Protein AF-A0A5C6U410-F1 (afdb_monomer_lite)

pLDDT: mean 84.94, std 15.58, range [37.0, 98.38]

Structure (mmCIF, N/CA/C/O backbone):
data_AF-A0A5C6U410-F1
#
_entry.id   AF-A0A5C6U410-F1
#
loop_
_atom_site.group_PDB
_atom_site.id
_atom_site.type_symbol
_atom_site.label_atom_id
_atom_site.label_alt_id
_atom_site.label_comp_id
_atom_site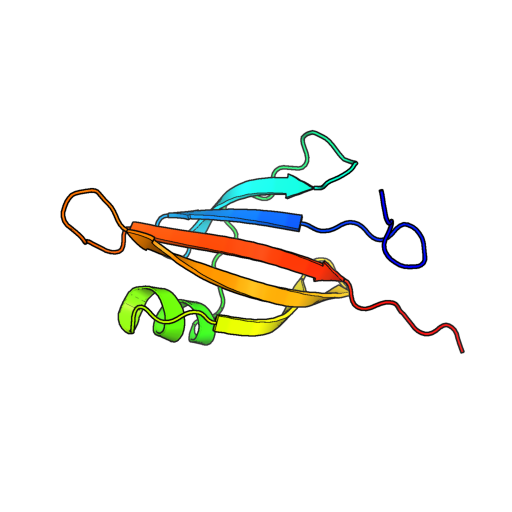.label_asym_id
_atom_site.label_entity_id
_atom_site.label_seq_id
_atom_site.pdbx_PDB_ins_code
_atom_site.Cartn_x
_atom_site.Cartn_y
_atom_site.Cartn_z
_atom_site.occupancy
_atom_site.B_iso_or_equiv
_atom_site.auth_seq_id
_atom_site.auth_comp_id
_atom_site.auth_asym_id
_atom_site.auth_atom_id
_atom_site.pdbx_PDB_model_num
ATOM 1 N N . MET A 1 1 ? 3.317 20.126 -15.548 1.00 43.59 1 MET A N 1
ATOM 2 C CA . MET A 1 1 ? 2.872 18.741 -15.801 1.00 43.59 1 MET A CA 1
ATOM 3 C C . MET A 1 1 ? 4.116 17.962 -16.207 1.00 43.59 1 MET A C 1
ATOM 5 O O . MET A 1 1 ? 4.576 18.135 -17.324 1.00 43.59 1 MET A O 1
ATOM 9 N N . GLY A 1 2 ? 4.763 17.278 -15.262 1.00 51.03 2 GLY A N 1
ATOM 10 C CA . GLY A 1 2 ? 5.983 16.510 -15.530 1.00 51.03 2 GLY A CA 1
ATOM 11 C C . GLY A 1 2 ? 5.615 15.060 -15.816 1.00 51.03 2 GLY A C 1
ATOM 12 O O . GLY A 1 2 ? 4.800 14.498 -15.090 1.00 51.03 2 GLY A O 1
ATOM 13 N N . SER A 1 3 ? 6.167 14.481 -16.878 1.00 57.25 3 SER A N 1
ATOM 14 C CA . SER A 1 3 ? 6.151 13.035 -17.096 1.00 57.25 3 SER A CA 1
ATOM 15 C C . SER A 1 3 ? 7.426 12.437 -16.517 1.00 57.25 3 SER A C 1
ATOM 17 O O . SER A 1 3 ? 8.484 13.066 -16.574 1.00 57.25 3 SER A O 1
ATOM 19 N N . LEU A 1 4 ? 7.340 11.217 -15.996 1.00 63.66 4 LEU A N 1
ATOM 20 C CA . LEU A 1 4 ? 8.538 10.437 -15.703 1.00 63.66 4 LEU A CA 1
ATOM 21 C C . LEU A 1 4 ? 9.316 10.181 -17.013 1.00 63.66 4 LEU A C 1
ATOM 23 O O . LEU A 1 4 ? 8.731 10.298 -18.102 1.00 63.66 4 LEU A O 1
ATOM 27 N N . PRO A 1 5 ? 10.619 9.849 -16.928 1.00 66.44 5 PRO A N 1
ATOM 28 C CA . PRO A 1 5 ? 11.407 9.435 -18.087 1.00 66.44 5 PRO A CA 1
ATOM 29 C C . PRO A 1 5 ? 10.674 8.367 -18.909 1.00 66.44 5 PRO A C 1
ATOM 31 O O . PRO A 1 5 ? 9.914 7.571 -18.361 1.00 66.44 5 PRO A O 1
ATOM 34 N N . ASP A 1 6 ? 10.861 8.379 -20.227 1.00 68.44 6 ASP A N 1
ATOM 35 C CA . ASP A 1 6 ? 10.276 7.401 -21.158 1.00 68.44 6 ASP A CA 1
ATOM 36 C C . ASP A 1 6 ? 8.740 7.308 -21.143 1.00 68.44 6 ASP A C 1
ATOM 38 O O . ASP A 1 6 ? 8.164 6.283 -21.496 1.00 68.44 6 ASP A O 1
ATOM 42 N N . GLN A 1 7 ? 8.053 8.385 -20.742 1.00 67.06 7 GLN A N 1
ATOM 43 C CA . GLN A 1 7 ? 6.598 8.397 -20.533 1.00 67.06 7 GLN A CA 1
ATOM 44 C C . GLN A 1 7 ? 6.114 7.390 -19.479 1.00 67.06 7 GLN A C 1
ATOM 46 O O . GLN A 1 7 ? 4.946 6.997 -19.504 1.00 67.06 7 GLN A O 1
ATOM 51 N N . ALA A 1 8 ? 6.980 6.994 -18.544 1.00 72.50 8 ALA A N 1
ATOM 52 C CA . ALA A 1 8 ? 6.597 6.126 -17.444 1.00 72.50 8 ALA A CA 1
ATOM 53 C C . ALA A 1 8 ? 5.384 6.683 -16.673 1.00 72.50 8 ALA A C 1
ATOM 55 O O . ALA A 1 8 ? 5.239 7.891 -16.459 1.00 72.50 8 ALA A O 1
ATOM 56 N N . GLU A 1 9 ? 4.506 5.778 -16.242 1.00 77.62 9 GLU A N 1
ATOM 57 C CA . GLU A 1 9 ? 3.272 6.116 -15.537 1.00 77.62 9 GLU A CA 1
ATOM 58 C C . GLU A 1 9 ? 3.341 5.674 -14.080 1.00 77.62 9 GLU A C 1
ATOM 60 O O . GLU A 1 9 ? 3.741 4.551 -13.774 1.00 77.62 9 GLU A O 1
ATOM 65 N N . GLY A 1 10 ? 2.898 6.553 -13.180 1.00 84.56 10 GLY A N 1
ATOM 66 C CA . GLY A 1 10 ? 2.617 6.166 -11.805 1.00 84.56 10 GLY A CA 1
ATOM 67 C C . GLY A 1 10 ? 1.351 5.312 -11.715 1.00 84.56 10 GLY A C 1
ATOM 68 O O . GLY A 1 10 ? 0.406 5.486 -12.492 1.00 84.56 10 GLY A O 1
ATOM 69 N N . THR A 1 11 ? 1.328 4.414 -10.736 1.00 88.00 11 THR A N 1
ATOM 70 C CA . THR A 1 11 ? 0.153 3.624 -10.355 1.00 88.00 11 THR A CA 1
ATOM 71 C C . THR A 1 11 ? -0.241 3.971 -8.928 1.00 88.00 11 THR A C 1
ATOM 73 O O . THR A 1 11 ? 0.621 4.167 -8.074 1.00 88.00 11 THR A O 1
ATOM 76 N N . THR A 1 12 ? -1.542 4.038 -8.666 1.00 91.06 12 THR A N 1
ATOM 77 C CA . THR A 1 12 ? -2.088 4.143 -7.313 1.00 91.06 12 THR A CA 1
ATOM 78 C C . THR A 1 12 ? -3.081 3.025 -7.055 1.00 91.06 12 THR A C 1
ATOM 80 O O . THR A 1 12 ? -3.757 2.565 -7.980 1.00 91.06 12 THR A O 1
ATOM 83 N N . ALA A 1 13 ? -3.186 2.593 -5.801 1.00 92.31 13 ALA A N 1
ATOM 84 C CA . ALA A 1 13 ? -4.189 1.621 -5.390 1.00 92.31 13 ALA A CA 1
ATOM 85 C C . ALA A 1 13 ? -4.756 1.923 -4.002 1.00 92.31 13 ALA A C 1
ATOM 87 O O . ALA A 1 13 ? -4.097 2.521 -3.153 1.00 92.31 13 ALA A O 1
ATOM 88 N N . ILE A 1 14 ? -5.992 1.482 -3.790 1.00 93.31 14 ILE A N 1
ATOM 89 C CA . ILE A 1 14 ? -6.630 1.397 -2.480 1.00 93.31 14 ILE A CA 1
ATOM 90 C C . ILE A 1 14 ? -6.724 -0.081 -2.127 1.00 93.31 14 ILE A C 1
ATOM 92 O O . ILE A 1 14 ? -7.193 -0.883 -2.943 1.00 93.31 14 ILE A O 1
ATOM 96 N N . HIS A 1 15 ? -6.317 -0.419 -0.910 1.00 95.31 15 HIS A N 1
ATOM 97 C CA . HIS A 1 15 ? -6.429 -1.756 -0.346 1.00 95.31 15 HIS A CA 1
ATOM 98 C C . HIS A 1 15 ? -7.405 -1.756 0.832 1.00 95.31 15 HIS A C 1
ATOM 100 O O . HIS A 1 15 ? -7.425 -0.806 1.617 1.00 95.31 15 HIS A O 1
ATOM 106 N N . VAL A 1 16 ? -8.191 -2.827 0.958 1.00 95.94 16 VAL A N 1
ATOM 107 C CA . VAL A 1 16 ? -8.946 -3.169 2.173 1.00 95.94 16 VAL A CA 1
ATOM 108 C C . VAL A 1 16 ? -8.228 -4.347 2.813 1.00 95.94 16 VAL A C 1
ATOM 110 O O . VAL A 1 16 ? -8.042 -5.381 2.175 1.00 95.94 16 VAL A O 1
ATOM 113 N N . GLY A 1 17 ? -7.771 -4.167 4.051 1.00 94.94 17 GLY A N 1
ATOM 114 C CA . GLY A 1 17 ? -6.727 -5.020 4.609 1.00 94.94 17 GLY A CA 1
ATOM 115 C C . GLY A 1 17 ? -5.478 -4.984 3.725 1.00 94.94 17 GLY A C 1
ATOM 116 O O . GLY A 1 17 ? -4.974 -3.911 3.391 1.00 94.94 17 GLY A O 1
ATOM 117 N N . ASP A 1 18 ? -5.001 -6.161 3.339 1.00 94.06 18 ASP A N 1
ATOM 118 C CA . ASP A 1 18 ? -3.836 -6.381 2.478 1.00 94.06 18 ASP A CA 1
ATOM 119 C C . ASP A 1 18 ? -4.179 -6.429 0.977 1.00 94.06 18 ASP A C 1
ATOM 121 O O . ASP A 1 18 ? -3.286 -6.434 0.130 1.00 94.06 18 ASP A O 1
ATOM 125 N N . THR A 1 19 ? -5.466 -6.423 0.628 1.00 94.69 19 THR A N 1
ATOM 126 C CA . THR A 1 19 ? -5.940 -6.761 -0.715 1.00 94.69 19 THR A CA 1
ATOM 127 C C . THR A 1 19 ? -6.390 -5.523 -1.484 1.00 94.69 19 THR A C 1
ATOM 129 O O . THR A 1 19 ? -7.203 -4.734 -0.997 1.00 94.69 19 THR A O 1
ATOM 132 N N . SER A 1 20 ? -5.906 -5.354 -2.718 1.00 91.94 20 SER A N 1
ATOM 133 C CA . SER A 1 20 ? -6.292 -4.231 -3.575 1.00 91.94 20 SER A CA 1
ATOM 134 C C . SER A 1 20 ? -7.755 -4.337 -4.020 1.00 91.94 20 SER A C 1
ATOM 136 O O . SER A 1 20 ? -8.207 -5.365 -4.527 1.00 91.94 20 SER A O 1
ATOM 138 N N . VAL A 1 21 ? -8.514 -3.252 -3.864 1.00 90.81 21 VAL A N 1
ATOM 139 C CA . VAL A 1 21 ? -9.929 -3.174 -4.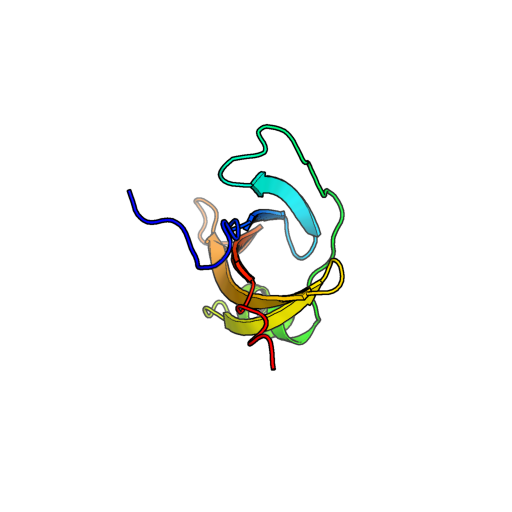281 1.00 90.81 21 VAL A CA 1
ATOM 140 C C . VAL A 1 21 ? -10.143 -2.227 -5.458 1.00 90.81 21 VAL A C 1
ATOM 142 O O . VAL A 1 21 ? -11.126 -2.348 -6.188 1.00 90.81 21 VAL A O 1
ATOM 145 N N . ALA A 1 22 ? -9.216 -1.294 -5.672 1.00 85.81 22 ALA A N 1
ATOM 146 C CA . ALA A 1 22 ? -9.224 -0.390 -6.810 1.00 85.81 22 ALA A CA 1
ATOM 147 C C . ALA A 1 22 ? -7.802 0.071 -7.132 1.00 85.81 22 ALA A C 1
ATOM 149 O O . ALA A 1 22 ? -7.034 0.380 -6.224 1.00 85.81 22 ALA A O 1
ATOM 150 N N . SER A 1 23 ? -7.486 0.189 -8.421 1.00 85.69 23 SER A N 1
ATOM 151 C CA . SER A 1 23 ? -6.229 0.765 -8.901 1.00 85.69 23 SER A CA 1
ATOM 152 C C . SER A 1 23 ? -6.471 1.754 -10.038 1.00 85.69 23 SER A C 1
ATOM 154 O O . SER A 1 23 ? -7.418 1.597 -10.813 1.00 85.69 23 SER A O 1
ATOM 15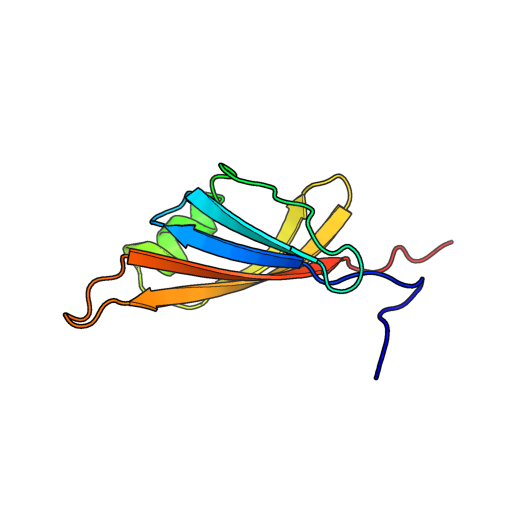6 N N . SER A 1 24 ? -5.593 2.746 -10.163 1.00 82.00 24 SER A N 1
ATOM 157 C CA . SER A 1 24 ? -5.591 3.722 -11.253 1.00 82.00 24 SER A CA 1
ATOM 158 C C . SER A 1 24 ? -4.177 3.942 -11.787 1.00 82.00 24 SER A C 1
ATOM 160 O O . SER A 1 24 ? -3.203 3.871 -11.038 1.00 82.00 24 SER A O 1
ATOM 162 N N . ARG A 1 25 ? -4.067 4.238 -13.084 1.00 80.31 25 ARG A N 1
ATOM 163 C CA . ARG A 1 25 ? -2.833 4.706 -13.726 1.00 80.31 25 ARG A CA 1
ATOM 164 C C . ARG A 1 25 ? -3.072 6.081 -14.326 1.00 80.31 25 ARG A C 1
ATOM 166 O O . ARG A 1 25 ? -4.180 6.387 -14.763 1.00 80.31 25 ARG A O 1
ATOM 173 N N . GLN A 1 26 ? -2.041 6.921 -14.328 1.00 68.94 26 GLN A N 1
ATOM 174 C CA . GLN A 1 26 ? -2.197 8.341 -14.651 1.00 68.94 26 GLN A CA 1
ATOM 175 C C . GLN A 1 26 ? -2.731 8.619 -16.067 1.00 68.94 26 GLN A C 1
ATOM 177 O O . GLN A 1 26 ? -3.509 9.562 -16.219 1.00 68.94 26 GLN A O 1
ATOM 182 N N . ARG A 1 27 ? -2.334 7.852 -17.098 1.00 65.44 27 ARG A N 1
ATOM 183 C CA . ARG A 1 27 ? -2.795 8.091 -18.485 1.00 65.44 27 ARG A CA 1
ATOM 184 C C . ARG A 1 27 ? -3.708 6.981 -19.001 1.00 65.44 27 ARG A C 1
ATOM 186 O O . ARG A 1 27 ? -4.631 7.276 -19.758 1.00 65.44 27 ARG A O 1
ATOM 193 N N . LEU A 1 28 ? -3.523 5.739 -18.557 1.00 59.34 28 LEU A N 1
ATOM 194 C CA . LEU A 1 28 ? -4.464 4.644 -18.816 1.00 59.34 28 LEU A CA 1
ATOM 195 C C . LEU A 1 28 ? -5.661 4.704 -17.855 1.00 59.34 28 LEU A C 1
ATOM 197 O O . LEU A 1 28 ? -5.686 4.050 -16.809 1.00 59.34 28 LEU A O 1
ATOM 201 N N . GLN A 1 29 ? -6.690 5.470 -18.231 1.00 57.16 29 GLN A N 1
ATOM 202 C CA . GLN A 1 29 ? -7.980 5.410 -17.544 1.00 57.16 29 GLN A CA 1
ATOM 203 C C . GLN A 1 29 ? -8.550 3.984 -17.633 1.00 57.16 29 GLN A C 1
ATOM 205 O O . GLN A 1 29 ? -8.820 3.479 -18.720 1.00 57.16 29 GLN A O 1
ATOM 210 N N . GLY A 1 30 ? -8.758 3.343 -16.479 1.00 53.59 30 GLY A N 1
ATOM 211 C CA . GLY A 1 30 ? -9.570 2.126 -16.372 1.00 53.59 30 GLY A CA 1
ATOM 212 C C . GLY A 1 30 ? -8.831 0.798 -16.189 1.00 53.59 30 GLY A C 1
ATOM 213 O O . GLY A 1 30 ? -9.505 -0.226 -16.081 1.00 53.59 30 GLY A O 1
ATOM 214 N N . GLN A 1 31 ? -7.496 0.764 -16.097 1.00 55.47 31 GLN A N 1
ATOM 215 C CA . GLN A 1 31 ? -6.798 -0.499 -15.825 1.00 55.47 31 GLN A CA 1
ATOM 216 C C . GLN A 1 31 ? -6.871 -0.857 -14.329 1.00 55.47 31 GLN A C 1
ATOM 218 O O . GLN A 1 31 ? -6.186 -0.269 -13.491 1.00 55.47 31 GLN A O 1
ATOM 223 N N . ARG A 1 32 ? -7.747 -1.816 -14.009 1.00 62.12 32 ARG A N 1
ATOM 224 C CA . ARG A 1 32 ? -8.079 -2.272 -12.652 1.00 62.12 32 ARG A CA 1
ATOM 225 C C . ARG A 1 32 ? -7.377 -3.595 -12.346 1.00 62.12 32 ARG A C 1
ATOM 227 O O . ARG A 1 32 ? -7.860 -4.649 -12.747 1.00 62.12 32 ARG A O 1
ATOM 234 N N . ALA A 1 33 ? -6.253 -3.542 -11.643 1.00 67.19 33 ALA A N 1
ATOM 235 C CA . ALA A 1 33 ? -5.713 -4.700 -10.946 1.00 67.19 33 ALA A CA 1
ATOM 236 C C . ALA A 1 33 ? -6.384 -4.752 -9.566 1.00 67.19 33 ALA A C 1
ATOM 238 O O . ALA A 1 33 ? -6.080 -3.949 -8.686 1.00 67.19 33 ALA A O 1
ATOM 239 N N . ILE A 1 34 ? -7.360 -5.646 -9.424 1.00 78.50 34 ILE A N 1
ATOM 240 C CA . ILE A 1 34 ? -8.049 -5.939 -8.162 1.00 78.50 34 ILE A CA 1
ATOM 241 C C . ILE A 1 34 ? -7.587 -7.302 -7.649 1.00 78.50 34 ILE A C 1
ATOM 243 O O . ILE A 1 34 ? -7.298 -8.190 -8.452 1.00 78.50 34 ILE A O 1
ATOM 247 N N . GLY A 1 35 ? -7.545 -7.472 -6.331 1.00 84.75 35 GLY A N 1
ATOM 248 C CA . GLY A 1 35 ? -7.168 -8.732 -5.696 1.00 84.75 35 GLY A CA 1
ATOM 249 C C . GLY A 1 35 ? -5.661 -8.964 -5.558 1.00 84.75 35 GLY A C 1
ATOM 250 O O . GLY A 1 35 ? -5.264 -10.082 -5.250 1.00 84.75 35 GLY A O 1
ATOM 251 N N . GLU A 1 36 ? -4.815 -7.951 -5.781 1.00 87.81 36 GLU A N 1
ATOM 252 C CA . GLU A 1 36 ? -3.391 -8.054 -5.440 1.00 87.81 36 GLU A CA 1
ATOM 253 C C . GLU A 1 36 ? -3.240 -7.976 -3.919 1.00 87.81 36 GLU A C 1
ATOM 255 O O . GLU A 1 36 ? -3.690 -7.009 -3.301 1.00 87.81 36 GLU A O 1
ATOM 260 N N . VAL A 1 37 ? -2.601 -8.987 -3.334 1.00 91.19 37 VAL A N 1
ATOM 261 C CA . VAL A 1 37 ? -2.238 -9.016 -1.915 1.00 91.19 37 VAL A CA 1
ATOM 262 C C . VAL A 1 37 ? -0.835 -8.431 -1.762 1.00 91.19 37 VAL A C 1
ATOM 264 O O . VAL A 1 37 ? 0.058 -8.751 -2.551 1.00 91.19 37 VAL A O 1
ATOM 267 N N . VAL A 1 38 ? -0.647 -7.542 -0.787 1.00 92.75 38 VAL A N 1
ATOM 268 C CA . VAL A 1 38 ? 0.672 -6.957 -0.504 1.00 92.75 38 VAL A CA 1
ATOM 269 C C . VAL A 1 38 ? 1.619 -7.971 0.138 1.00 92.75 38 VAL A C 1
ATOM 271 O O . VAL A 1 38 ? 1.191 -8.943 0.749 1.00 92.75 38 VAL A O 1
ATOM 274 N N . ASP A 1 39 ? 2.921 -7.713 0.029 1.00 93.44 39 ASP A N 1
ATOM 275 C CA . ASP A 1 39 ? 3.939 -8.533 0.688 1.00 93.44 39 ASP A CA 1
ATOM 276 C C . ASP A 1 39 ? 3.816 -8.415 2.223 1.00 93.44 39 ASP A C 1
ATOM 278 O O . ASP A 1 39 ? 3.491 -7.342 2.744 1.00 93.44 39 ASP A O 1
ATOM 282 N N . ASP A 1 40 ? 4.149 -9.481 2.958 1.00 95.56 40 ASP A N 1
ATOM 283 C CA . ASP A 1 40 ? 4.034 -9.544 4.429 1.00 95.56 40 ASP A CA 1
ATOM 284 C C . ASP A 1 40 ? 4.750 -8.389 5.154 1.00 95.56 40 ASP A C 1
ATOM 286 O O . ASP A 1 40 ? 4.287 -7.891 6.183 1.00 95.56 40 ASP A O 1
ATOM 290 N N . GLU A 1 41 ? 5.881 -7.919 4.623 1.00 96.75 41 GLU A N 1
ATOM 291 C CA . GLU A 1 41 ? 6.616 -6.777 5.183 1.00 96.75 41 GLU A CA 1
ATOM 292 C C . GLU A 1 41 ? 5.789 -5.482 5.128 1.00 96.75 41 GLU A C 1
ATOM 294 O O . GLU A 1 41 ? 5.758 -4.701 6.085 1.00 96.75 41 GLU A O 1
ATOM 299 N N . VAL A 1 42 ? 5.081 -5.266 4.018 1.00 96.88 42 VAL A N 1
ATOM 300 C CA . VAL A 1 42 ? 4.200 -4.111 3.836 1.00 96.88 42 VAL A CA 1
ATOM 301 C C . VAL A 1 42 ? 2.994 -4.246 4.760 1.00 96.88 42 VAL A C 1
ATOM 303 O O . VAL A 1 42 ? 2.669 -3.299 5.476 1.00 96.88 42 VAL A O 1
ATOM 306 N N . GLY A 1 43 ? 2.371 -5.429 4.804 1.00 97.00 43 GLY A N 1
ATOM 307 C CA . GLY A 1 43 ? 1.243 -5.715 5.694 1.00 97.00 43 GLY A CA 1
ATOM 308 C C . GLY A 1 43 ? 1.588 -5.477 7.166 1.00 97.00 43 GLY A C 1
ATOM 309 O O . GLY A 1 43 ? 0.932 -4.682 7.838 1.00 97.00 43 GLY A O 1
ATOM 310 N N . SER A 1 44 ? 2.677 -6.071 7.651 1.00 97.88 44 SER A N 1
ATOM 311 C CA . SER A 1 44 ? 3.126 -5.916 9.042 1.00 97.88 44 SER A CA 1
ATOM 312 C C . SER A 1 44 ? 3.522 -4.477 9.391 1.00 97.88 44 SER A C 1
ATOM 314 O O . SER A 1 44 ? 3.222 -3.973 10.478 1.00 97.88 44 SER A O 1
ATOM 316 N N . THR A 1 45 ? 4.141 -3.748 8.462 1.00 98.31 45 THR A N 1
ATOM 317 C CA . THR A 1 45 ? 4.494 -2.343 8.695 1.00 98.31 45 THR A CA 1
ATOM 318 C C . THR A 1 45 ? 3.247 -1.458 8.731 1.00 98.31 45 THR A C 1
ATOM 320 O O . THR A 1 45 ? 3.063 -0.676 9.667 1.00 98.31 45 THR A O 1
ATOM 323 N N . VAL A 1 46 ? 2.351 -1.596 7.761 1.00 98.19 46 VAL A N 1
ATOM 324 C CA . VAL A 1 46 ? 1.258 -0.638 7.562 1.00 98.19 46 VAL A CA 1
ATOM 325 C C . VAL A 1 46 ? 0.014 -1.015 8.363 1.00 98.19 46 VAL A C 1
ATOM 327 O O . VAL A 1 46 ? -0.550 -0.168 9.058 1.00 98.19 46 VAL A O 1
ATOM 330 N N . LEU A 1 47 ? -0.403 -2.282 8.326 1.00 97.56 47 LEU A N 1
ATOM 331 C CA . LEU A 1 47 ? -1.619 -2.761 8.993 1.00 97.56 47 LEU A CA 1
ATOM 332 C C . LEU A 1 47 ? -1.375 -3.151 10.444 1.00 97.56 47 LEU A C 1
ATOM 334 O O . LEU A 1 47 ? -2.192 -2.807 11.299 1.00 97.56 47 LEU A O 1
ATOM 338 N N . ASP A 1 48 ? -0.265 -3.814 10.763 1.00 97.19 48 ASP A N 1
ATOM 339 C CA . ASP A 1 48 ? -0.041 -4.243 12.149 1.00 97.19 48 ASP A CA 1
ATOM 340 C C . ASP A 1 48 ? 0.557 -3.104 12.969 1.00 97.19 48 ASP A C 1
ATOM 342 O O . ASP A 1 48 ? 0.061 -2.770 14.048 1.00 97.19 48 ASP A O 1
ATOM 346 N N . SER A 1 49 ? 1.589 -2.449 12.431 1.00 97.50 49 SER A N 1
ATOM 347 C CA . SER A 1 49 ? 2.328 -1.417 13.158 1.00 97.50 49 SER A CA 1
ATOM 348 C C . SER A 1 49 ? 1.811 0.011 12.945 1.00 97.50 49 SER A C 1
ATOM 350 O O . SER A 1 49 ? 2.170 0.906 13.711 1.00 97.50 49 SER A O 1
ATOM 352 N N . GLY A 1 50 ? 0.947 0.231 11.947 1.00 97.56 50 GLY A N 1
ATOM 353 C CA . GLY A 1 50 ? 0.348 1.539 11.673 1.00 97.56 50 GLY A CA 1
ATOM 354 C C . GLY A 1 50 ? 1.339 2.587 11.174 1.00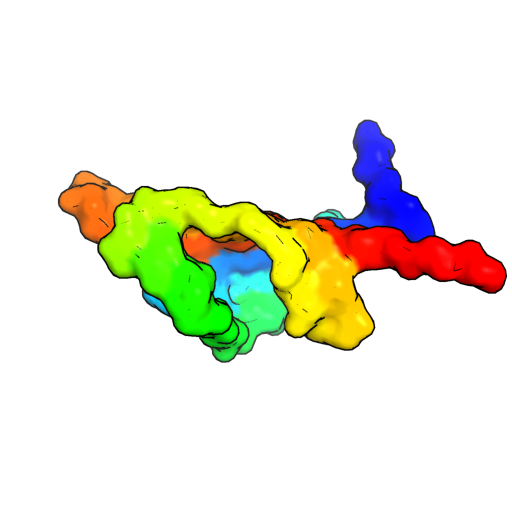 97.56 50 GLY A C 1
ATOM 355 O O . GLY A 1 50 ? 1.118 3.776 11.397 1.00 97.56 50 GLY A O 1
ATOM 356 N N . ARG A 1 51 ? 2.441 2.166 10.547 1.00 98.31 51 ARG A N 1
ATOM 357 C CA . ARG A 1 51 ? 3.481 3.065 10.036 1.00 98.31 51 ARG A CA 1
ATOM 358 C C . ARG A 1 51 ? 3.475 3.103 8.511 1.00 98.31 51 ARG A C 1
ATOM 360 O O . ARG A 1 51 ? 3.190 2.080 7.892 1.00 98.31 51 ARG A O 1
ATOM 367 N N . PRO A 1 52 ? 3.856 4.237 7.903 1.00 98.06 52 PRO A N 1
ATOM 368 C CA . PRO A 1 52 ? 4.154 4.273 6.484 1.00 98.06 52 PRO A CA 1
ATOM 369 C C . PRO A 1 52 ? 5.242 3.267 6.117 1.00 98.06 52 PRO A C 1
ATOM 371 O O . PRO A 1 52 ? 6.207 3.085 6.866 1.00 98.06 52 PRO A O 1
ATOM 374 N N . TRP A 1 53 ? 5.118 2.666 4.939 1.00 98.38 53 TRP A N 1
ATOM 375 C CA . TRP A 1 53 ? 6.191 1.891 4.322 1.00 98.38 53 TRP A CA 1
ATOM 376 C C . TRP A 1 53 ? 6.662 2.603 3.056 1.00 98.38 53 TRP A C 1
ATOM 378 O O . TRP A 1 53 ? 5.843 3.065 2.263 1.00 98.38 53 TRP A O 1
ATOM 388 N N . LEU A 1 54 ? 7.977 2.681 2.857 1.00 97.75 54 LEU A N 1
ATOM 389 C CA . LEU A 1 54 ? 8.611 3.247 1.667 1.00 97.75 54 LEU A CA 1
ATOM 390 C C . LEU A 1 54 ? 9.711 2.297 1.204 1.00 97.75 54 LEU A C 1
ATOM 392 O O . LEU A 1 54 ? 10.547 1.886 2.007 1.00 97.75 54 LEU A O 1
ATOM 396 N N . GLY A 1 55 ? 9.752 1.991 -0.087 1.00 95.44 55 GLY A N 1
ATOM 397 C CA . GLY A 1 55 ? 10.762 1.083 -0.612 1.00 95.44 55 GLY A CA 1
ATOM 398 C C . GLY A 1 55 ? 10.599 0.785 -2.091 1.00 95.44 55 GLY A C 1
ATOM 399 O O . GLY A 1 55 ? 9.892 1.485 -2.816 1.00 95.44 55 GLY A O 1
ATOM 400 N N . THR A 1 56 ? 11.271 -0.273 -2.536 1.00 93.81 56 THR A N 1
ATOM 401 C CA . THR A 1 56 ? 11.207 -0.742 -3.920 1.00 93.81 56 THR A CA 1
ATOM 402 C C . THR A 1 56 ? 10.429 -2.050 -3.984 1.00 93.81 56 THR A C 1
ATOM 404 O O . THR A 1 56 ? 10.769 -2.995 -3.279 1.00 93.81 56 THR A O 1
ATOM 407 N N . ARG A 1 57 ? 9.424 -2.134 -4.861 1.00 90.62 57 ARG A N 1
ATOM 408 C CA . ARG A 1 57 ? 8.692 -3.376 -5.169 1.00 90.62 57 ARG A CA 1
ATOM 409 C C . ARG A 1 57 ? 8.855 -3.749 -6.634 1.00 90.62 57 ARG A C 1
ATOM 411 O O . ARG A 1 57 ? 9.030 -2.880 -7.484 1.00 90.62 57 ARG A O 1
ATOM 418 N N . SER A 1 58 ? 8.761 -5.040 -6.937 1.00 87.06 58 SER A N 1
ATOM 419 C CA . SER A 1 58 ? 8.758 -5.533 -8.316 1.00 87.06 58 SER A CA 1
ATOM 420 C C . SER A 1 58 ? 7.418 -6.184 -8.631 1.00 87.06 58 SER A C 1
ATOM 422 O O . SER A 1 58 ? 7.098 -7.237 -8.095 1.00 87.06 58 SER A O 1
ATOM 424 N N . PHE A 1 59 ? 6.646 -5.561 -9.517 1.00 80.69 59 PHE A N 1
ATOM 425 C CA . PHE A 1 59 ? 5.363 -6.070 -10.001 1.00 80.69 59 PHE A CA 1
ATOM 426 C C . PHE A 1 59 ? 5.198 -5.708 -11.479 1.00 80.69 59 PHE A C 1
ATOM 428 O O . PHE A 1 59 ? 5.834 -4.781 -11.982 1.00 80.69 59 PHE A O 1
ATOM 435 N N . GLY A 1 60 ? 4.401 -6.483 -12.220 1.00 78.88 60 GLY A N 1
ATOM 436 C CA . GLY A 1 60 ? 4.206 -6.253 -13.659 1.00 78.88 60 GLY A CA 1
ATOM 437 C C . GLY A 1 60 ? 5.499 -6.282 -14.494 1.00 78.88 60 GLY A C 1
ATOM 438 O O . GLY A 1 60 ? 5.548 -5.671 -15.557 1.00 78.88 60 GLY A O 1
ATOM 439 N N . GLY A 1 61 ? 6.556 -6.951 -14.011 1.00 81.19 61 GLY A N 1
ATOM 440 C CA . GLY A 1 61 ? 7.852 -7.059 -14.696 1.00 81.19 61 GLY A CA 1
ATOM 441 C C . GLY A 1 61 ? 8.768 -5.830 -14.587 1.00 81.19 61 GLY A C 1
ATOM 442 O O . GLY A 1 61 ? 9.786 -5.770 -15.284 1.00 81.19 61 GLY A O 1
ATOM 443 N N . LEU A 1 62 ? 8.434 -4.856 -13.733 1.00 82.94 62 LEU A N 1
ATOM 444 C CA . LEU A 1 62 ? 9.235 -3.654 -13.494 1.00 82.94 62 LEU A CA 1
ATOM 445 C C . LEU A 1 62 ? 9.441 -3.414 -11.996 1.00 82.94 62 LEU A C 1
ATOM 447 O O . LEU A 1 62 ? 8.565 -3.697 -11.176 1.00 82.94 62 LEU A O 1
ATOM 451 N N . SER A 1 63 ? 10.595 -2.851 -11.650 1.00 89.12 63 SER A N 1
ATOM 452 C CA . SER A 1 63 ? 10.841 -2.316 -10.312 1.00 89.12 63 SER A CA 1
ATOM 453 C C . SER A 1 63 ? 10.215 -0.932 -10.183 1.00 89.12 63 SER A C 1
ATOM 455 O O . SER A 1 63 ? 10.257 -0.128 -11.115 1.00 89.12 63 SER A O 1
ATOM 457 N N . HIS A 1 64 ? 9.630 -0.667 -9.024 1.00 90.75 64 HIS A N 1
ATOM 458 C CA . HIS A 1 64 ? 8.935 0.564 -8.698 1.00 90.75 64 HIS A CA 1
ATOM 459 C C . HIS A 1 64 ? 9.392 1.062 -7.338 1.00 90.75 64 HIS A C 1
ATOM 461 O O . HIS A 1 64 ? 9.420 0.283 -6.389 1.00 90.75 64 HIS A O 1
ATOM 467 N N . VAL A 1 65 ? 9.666 2.359 -7.222 1.00 93.56 65 VAL A N 1
ATOM 468 C CA . VAL A 1 65 ? 9.670 3.017 -5.912 1.00 93.56 65 VAL A CA 1
ATOM 469 C C . VAL A 1 65 ? 8.215 3.203 -5.506 1.00 93.56 65 VAL A C 1
ATOM 471 O O . VAL A 1 65 ? 7.423 3.744 -6.280 1.00 93.56 65 VAL A O 1
ATOM 474 N N . ALA A 1 66 ? 7.859 2.727 -4.320 1.00 94.62 66 ALA A N 1
ATOM 475 C CA . ALA A 1 66 ? 6.495 2.694 -3.827 1.00 94.62 66 ALA A CA 1
ATOM 476 C C . ALA A 1 66 ? 6.407 3.177 -2.378 1.00 94.62 66 ALA A C 1
ATOM 478 O O . ALA A 1 66 ? 7.345 3.021 -1.592 1.00 94.62 66 ALA A O 1
ATOM 479 N N . GLY A 1 67 ? 5.248 3.734 -2.043 1.00 97.12 67 GLY A N 1
ATOM 480 C CA . GLY A 1 67 ? 4.867 4.086 -0.686 1.00 97.12 67 GLY A CA 1
ATOM 481 C C . GLY A 1 67 ? 3.480 3.570 -0.338 1.00 97.12 67 GLY A C 1
ATOM 482 O O . GLY A 1 67 ? 2.602 3.533 -1.205 1.00 97.12 67 GLY A O 1
ATOM 483 N N . TYR A 1 68 ? 3.311 3.186 0.926 1.00 97.88 68 TYR A N 1
ATOM 484 C CA . TYR A 1 68 ? 2.051 2.728 1.500 1.00 97.88 68 TYR A CA 1
ATOM 485 C C . TYR A 1 68 ? 1.748 3.501 2.778 1.00 97.88 68 TYR A C 1
ATOM 487 O O . TYR A 1 68 ? 2.584 3.563 3.679 1.00 97.88 68 TYR A O 1
ATOM 495 N N . GLU A 1 69 ? 0.543 4.052 2.857 1.00 98.38 69 GLU A N 1
ATOM 496 C CA . GLU A 1 69 ? 0.041 4.808 4.006 1.00 98.38 69 GLU A CA 1
ATOM 497 C C . GLU A 1 69 ? -1.152 4.083 4.644 1.00 98.38 69 GLU A C 1
ATOM 499 O O . GLU A 1 69 ? -2.039 3.636 3.905 1.00 98.38 69 GLU A O 1
ATOM 504 N N . PRO A 1 70 ? -1.224 3.968 5.986 1.00 98.25 70 PRO A N 1
ATOM 505 C CA . PRO A 1 70 ? -2.368 3.359 6.653 1.00 98.25 70 PRO A CA 1
ATOM 506 C C . PRO A 1 70 ? -3.671 4.106 6.351 1.00 98.25 70 PRO A C 1
ATOM 508 O O . PRO A 1 70 ? -3.754 5.326 6.486 1.00 98.25 70 PRO A O 1
ATOM 511 N N . LEU A 1 71 ? -4.722 3.358 6.017 1.00 97.62 71 LEU A N 1
ATOM 512 C CA . LEU A 1 71 ? -6.080 3.881 5.925 1.00 97.62 71 LEU A CA 1
ATOM 513 C C . LEU A 1 71 ? -6.827 3.558 7.220 1.00 97.62 71 LEU A C 1
ATOM 515 O O . LEU A 1 71 ? -7.004 2.389 7.572 1.00 97.62 71 LEU A O 1
ATOM 519 N N . VAL A 1 72 ? -7.273 4.600 7.918 1.00 97.25 72 VAL A N 1
ATOM 520 C CA . VAL A 1 72 ? -8.036 4.499 9.168 1.00 97.25 72 VAL A CA 1
ATOM 521 C C . VAL A 1 72 ? -9.491 4.900 8.954 1.00 97.25 72 VAL A C 1
ATOM 523 O O . VAL A 1 72 ? -9.781 5.806 8.173 1.00 97.25 72 VAL A O 1
ATOM 526 N N . ASP A 1 73 ? -10.406 4.218 9.638 1.00 95.88 73 ASP A N 1
ATOM 527 C CA . ASP A 1 73 ? -11.816 4.601 9.675 1.00 95.88 73 ASP A CA 1
ATOM 528 C C . ASP A 1 73 ? -12.108 5.671 10.744 1.00 95.88 73 ASP A C 1
ATOM 530 O O . ASP A 1 73 ? -11.214 6.135 11.455 1.00 95.88 73 ASP A O 1
ATOM 534 N N . GLY A 1 74 ? -13.377 6.076 10.857 1.00 96.25 74 GLY A N 1
ATOM 535 C CA . GLY A 1 74 ? -13.811 7.106 11.809 1.00 96.25 74 GLY A CA 1
ATOM 536 C C . GLY A 1 74 ? -13.636 6.735 13.287 1.00 96.25 74 GLY A C 1
ATOM 537 O O . GLY A 1 74 ? -13.628 7.625 14.128 1.00 96.25 74 GLY A O 1
ATOM 538 N N . GLU A 1 75 ? -13.447 5.450 13.599 1.00 97.12 75 GLU A N 1
ATOM 539 C CA . GLU A 1 75 ? -13.197 4.949 14.956 1.00 97.12 75 GLU A CA 1
ATOM 540 C C . GLU A 1 75 ? -11.694 4.733 15.218 1.00 97.12 75 GLU A C 1
ATOM 542 O O . GLU A 1 75 ? -11.305 4.155 16.233 1.00 97.12 75 GLU A O 1
ATOM 547 N N . GLY A 1 76 ? -10.826 5.155 14.290 1.00 94.94 76 GLY A N 1
ATOM 548 C CA . GLY A 1 76 ? -9.376 4.988 14.386 1.00 94.94 76 GLY A CA 1
ATOM 549 C C . GLY A 1 76 ? -8.890 3.560 14.122 1.00 94.94 76 GLY A C 1
ATOM 550 O O . GLY A 1 76 ? -7.717 3.259 14.360 1.00 94.94 76 GLY A O 1
ATOM 551 N N . ARG A 1 77 ? -9.751 2.663 13.623 1.00 96.56 77 ARG A N 1
ATOM 552 C CA . ARG A 1 77 ? -9.357 1.297 13.255 1.00 96.56 77 ARG A CA 1
ATOM 553 C C . ARG A 1 77 ? -8.684 1.324 11.888 1.00 96.56 77 ARG A C 1
ATOM 555 O O . ARG A 1 77 ? -9.181 1.951 10.955 1.00 96.56 77 ARG A O 1
ATOM 562 N N . ARG A 1 78 ? -7.555 0.627 11.749 1.00 96.88 78 ARG A N 1
ATOM 563 C CA . ARG A 1 78 ? -6.885 0.461 10.452 1.00 96.88 78 ARG A CA 1
ATOM 564 C C . ARG A 1 78 ? -7.678 -0.531 9.612 1.00 96.88 78 ARG A C 1
ATOM 566 O O . ARG A 1 78 ? -7.851 -1.677 10.012 1.00 96.88 78 ARG A O 1
ATOM 573 N N . VAL A 1 79 ? -8.174 -0.066 8.472 1.00 97.38 79 VAL A N 1
ATOM 574 C CA . VAL A 1 79 ? -9.049 -0.832 7.570 1.00 97.38 79 VAL A CA 1
ATOM 575 C C . VAL A 1 79 ? -8.375 -1.184 6.248 1.00 97.38 79 VAL A C 1
ATOM 577 O O . VAL A 1 79 ? -8.932 -1.942 5.457 1.00 97.38 79 VAL A O 1
ATOM 580 N N . GLY A 1 80 ? -7.178 -0.660 5.996 1.00 97.56 80 GLY A N 1
ATOM 581 C CA . GLY A 1 80 ? -6.442 -0.921 4.769 1.00 97.56 80 GLY A CA 1
ATOM 582 C C . GLY A 1 80 ? -5.276 0.035 4.583 1.00 97.56 80 GLY A C 1
ATOM 583 O O . GLY A 1 80 ? -4.701 0.524 5.558 1.00 97.56 80 GLY A O 1
ATOM 584 N N . MET A 1 81 ? -4.951 0.325 3.325 1.00 98.00 81 MET A N 1
ATOM 585 C CA . MET A 1 81 ? -3.846 1.214 2.973 1.00 98.00 81 MET A CA 1
ATOM 586 C C . MET A 1 81 ? -4.022 1.874 1.603 1.00 98.00 81 MET A C 1
ATOM 588 O O . MET A 1 81 ? -4.704 1.352 0.716 1.00 98.00 81 MET A O 1
ATOM 592 N N . LEU A 1 82 ? -3.381 3.028 1.440 1.00 97.00 82 LEU A N 1
ATOM 593 C CA . LEU A 1 82 ? -3.226 3.727 0.168 1.00 97.00 82 LEU A CA 1
ATOM 594 C C . LEU A 1 82 ? -1.834 3.459 -0.388 1.00 97.00 82 LEU A C 1
ATOM 596 O O . LEU A 1 82 ? -0.859 3.583 0.344 1.00 97.00 82 LEU A O 1
ATOM 600 N N . MET A 1 83 ? -1.745 3.155 -1.679 1.00 95.19 83 MET A N 1
ATOM 601 C CA . MET A 1 83 ? -0.488 2.929 -2.384 1.00 95.19 83 MET A CA 1
ATOM 602 C C . MET A 1 83 ? -0.284 3.963 -3.488 1.00 95.19 83 MET A C 1
ATOM 604 O O . MET A 1 83 ? -1.212 4.276 -4.241 1.00 95.19 83 MET A O 1
ATOM 608 N N . ALA A 1 84 ? 0.953 4.436 -3.622 1.00 93.56 84 ALA A N 1
ATOM 609 C CA . ALA A 1 84 ? 1.440 5.120 -4.813 1.00 93.56 84 ALA A CA 1
ATOM 610 C C . ALA A 1 84 ? 2.804 4.552 -5.216 1.00 93.56 84 ALA A C 1
ATOM 612 O O . ALA A 1 84 ? 3.681 4.374 -4.371 1.00 93.56 84 ALA A O 1
ATOM 613 N N . ALA A 1 85 ? 2.990 4.286 -6.506 1.00 91.38 85 ALA A N 1
ATOM 614 C CA . ALA A 1 85 ? 4.203 3.686 -7.036 1.00 91.38 85 ALA A CA 1
ATOM 615 C C . ALA A 1 85 ? 4.594 4.284 -8.389 1.00 91.38 85 ALA A C 1
ATOM 617 O O . ALA A 1 85 ? 3.740 4.604 -9.218 1.00 91.38 85 ALA A O 1
ATOM 618 N N . PHE A 1 86 ? 5.899 4.377 -8.627 1.00 88.56 86 PHE A N 1
ATOM 619 C CA . PHE A 1 86 ? 6.491 4.885 -9.859 1.00 88.56 86 PHE A CA 1
ATOM 620 C C . PHE A 1 86 ? 7.565 3.910 -10.338 1.00 88.56 86 PHE A C 1
ATOM 622 O O . PHE A 1 86 ? 8.440 3.559 -9.542 1.00 88.56 86 PHE A O 1
ATOM 629 N N . PRO A 1 87 ? 7.536 3.458 -11.602 1.00 87.31 87 PRO A N 1
ATOM 630 C CA . PRO A 1 87 ? 8.572 2.575 -12.108 1.00 87.31 87 PRO A CA 1
ATOM 631 C C . PRO A 1 87 ? 9.909 3.315 -12.099 1.00 87.31 87 PRO A C 1
ATOM 633 O O . PRO A 1 87 ? 10.009 4.474 -12.508 1.00 87.31 87 PRO A O 1
ATOM 636 N N . THR A 1 88 ? 10.955 2.647 -11.633 1.00 82.56 88 THR A N 1
ATOM 637 C CA . THR A 1 88 ? 12.319 3.146 -11.805 1.00 82.5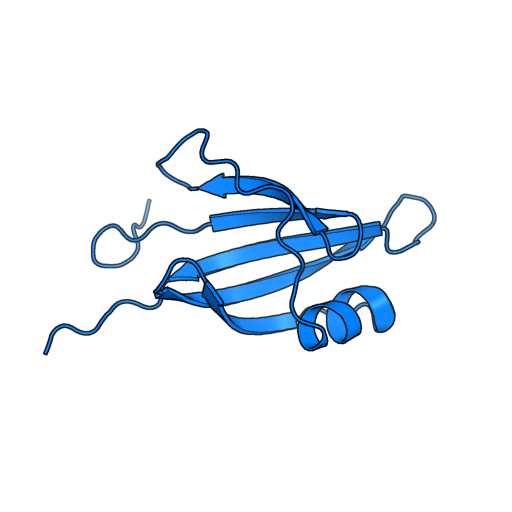6 88 THR A CA 1
ATOM 638 C C . THR A 1 88 ? 12.685 3.033 -13.279 1.00 82.56 88 THR A C 1
ATOM 640 O O . THR A 1 88 ? 12.526 1.958 -13.863 1.00 82.56 88 THR A O 1
ATOM 643 N N . ALA A 1 89 ? 13.145 4.132 -13.885 1.00 67.12 89 ALA A N 1
ATOM 644 C CA . ALA A 1 89 ? 13.572 4.145 -15.280 1.00 67.12 89 ALA A CA 1
ATOM 645 C C . ALA A 1 89 ? 14.591 3.025 -15.528 1.00 67.12 89 ALA A C 1
ATOM 647 O O . ALA A 1 89 ? 15.511 2.819 -14.730 1.00 67.12 89 ALA A O 1
ATOM 648 N N . ARG A 1 90 ? 14.435 2.299 -16.638 1.00 59.09 90 ARG A N 1
ATOM 649 C CA . ARG A 1 90 ? 15.507 1.430 -17.115 1.00 59.09 90 ARG A CA 1
ATOM 650 C C . ARG A 1 90 ? 16.567 2.360 -17.683 1.00 59.09 90 ARG A C 1
ATOM 652 O O . ARG A 1 90 ? 16.326 2.996 -18.700 1.00 59.09 90 ARG A O 1
ATOM 659 N N . THR A 1 91 ? 17.728 2.454 -17.047 1.00 46.84 91 THR A N 1
ATOM 660 C CA . THR A 1 91 ? 18.893 3.028 -17.721 1.00 46.84 91 THR A CA 1
ATOM 661 C C . THR A 1 91 ? 19.159 2.149 -18.942 1.00 46.84 91 THR A C 1
ATOM 663 O O . THR A 1 91 ? 19.590 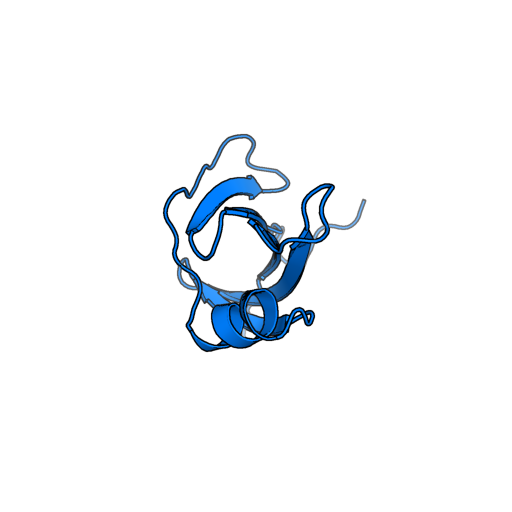1.006 -18.792 1.00 46.84 91 THR A O 1
ATOM 666 N N . CYS A 1 92 ? 18.825 2.625 -20.141 1.00 48.84 92 CYS A N 1
ATOM 667 C CA . CYS A 1 92 ? 19.351 2.024 -21.359 1.00 48.84 92 CYS A CA 1
ATOM 668 C C . CYS A 1 92 ? 20.877 2.155 -21.299 1.00 48.84 92 CYS A C 1
ATOM 670 O O . CYS A 1 92 ? 21.393 3.266 -21.167 1.00 48.84 92 CYS A O 1
ATOM 672 N N . ALA A 1 93 ? 21.566 1.015 -21.317 1.00 37.00 93 ALA A N 1
ATOM 673 C CA . ALA A 1 93 ? 22.984 0.942 -21.647 1.00 37.00 93 ALA A CA 1
ATOM 674 C C . ALA A 1 93 ? 23.167 1.090 -23.161 1.00 37.00 93 ALA A C 1
ATOM 676 O O . ALA A 1 93 ? 22.256 0.639 -23.899 1.00 37.00 93 ALA A O 1
#

Radius of gyration: 13.93 Å; chains: 1; bounding box: 37×28×37 Å

Sequence (93 aa):
MGSLPDQAEGTTAIHVGDTSVASSRQRLQGQRAIGEVVDDEVGSTVLDSGRPWLGTRSFGGLSHVAGYEPLVDGEGRRVGMLMAAFPTARTCA

InterPro domains:
  IPR029151 Periplasmic sensor-like domain superfamily [SSF103190] (33-88)
  IPR033463 Single cache domain 3 [PF17202] (7-89)

Organism: NCBI:txid392597

Secondary structure (DSSP, 8-state):
-PPPGGG---EEEEEETTEEEEEEESSSTT----SPBPPHHHHIIIIIS---EEEEEEETTEEEEEEEEEEE-TTS-EEEEEEEEEEPP----

Foldseek 3Di:
DDADPPNWWKKKFWWFQQWTPAMDIDPPPPDGDGGDGDDPVCNCQCQVVVHKDWDWDDDPNFIKTKIWHFDADPVRHGGTIMMMITTDDDPDD